Protein AF-A0A5M3MLP7-F1 (afdb_monomer)

Radius of gyration: 20.44 Å; Cα contacts (8 Å, |Δi|>4): 63; chains: 1; bounding box: 43×52×48 Å

Organism: Coniophora puteana (strain RWD-64-598) (NCBI:txid741705)

Mean predicted aligned error: 8.04 Å

Solvent-accessible surface area (backbone atoms only — not comparable to full-atom values): 6772 Å² total; per-residue (Å²): 129,88,74,84,84,44,73,86,73,38,66,69,59,56,46,53,56,55,52,51,50,51,51,53,43,52,51,51,51,48,50,48,71,76,54,24,70,42,62,85,40,82,87,22,51,35,21,50,31,62,73,70,65,44,63,68,62,71,47,99,76,44,57,56,66,65,50,51,51,49,52,51,51,53,52,53,52,49,51,56,50,50,47,29,74,72,69,77,41,56,73,68,61,46,60,74,67,59,72,50,73,68,56,54,51,51,50,52,50,53,47,68,74,73,110

Foldseek 3Di:
DPDCPDPVVDVVSVCVVVVVVVVLQVVLVVCCVVQQDDCPDPLGLNVLCVVVVVCQCVDPRRDRVSSVVSVVVSVVVVVQVLLCVQPVDHPVVVVVVVDDPVRVVVSVVVSVVPD

Sequence (115 aa):
RLEDTCALNRIENIQLGIGLFHLLMNFAWMILSTHRGAIEQAGSLAWYIGRLGLSRLGNSKPDYQTLVDLFTVVLQANVLVYWELTTGKSLDELSKEKPTAAQLLDLARQMHAKY

pLDDT: mean 87.02, std 8.7, range [51.34, 96.25]

Structure (mmCIF, N/CA/C/O backbone):
data_AF-A0A5M3MLP7-F1
#
_entry.id   AF-A0A5M3MLP7-F1
#
loop_
_atom_site.group_PDB
_atom_site.id
_atom_site.type_symbol
_atom_site.label_atom_id
_atom_site.label_alt_id
_atom_site.label_comp_id
_atom_site.label_asym_id
_atom_site.label_entity_id
_atom_site.label_seq_id
_atom_site.pdbx_PDB_ins_code
_atom_site.Cartn_x
_atom_site.Cartn_y
_atom_site.Cartn_z
_atom_site.occupancy
_atom_site.B_iso_or_equiv
_atom_site.auth_seq_id
_atom_site.auth_comp_id
_atom_site.auth_asym_id
_atom_site.auth_atom_id
_atom_site.pdbx_PDB_model_num
ATOM 1 N N . ARG A 1 1 ? 20.152 31.029 -31.699 1.00 51.34 1 ARG A N 1
ATOM 2 C CA . ARG A 1 1 ? 19.919 30.515 -30.329 1.00 51.34 1 ARG A CA 1
ATOM 3 C C . ARG A 1 1 ? 18.453 30.799 -30.045 1.00 51.34 1 ARG A C 1
ATOM 5 O O . ARG A 1 1 ? 18.103 31.968 -30.078 1.00 51.34 1 ARG A O 1
ATOM 12 N N . LEU A 1 2 ? 17.592 29.781 -29.968 1.00 56.56 2 LEU A N 1
ATOM 13 C CA . LEU A 1 2 ? 16.178 29.994 -29.636 1.00 56.56 2 LEU A CA 1
ATOM 14 C C . LEU A 1 2 ? 16.133 30.545 -28.210 1.00 56.56 2 LEU A C 1
ATOM 16 O O . LEU A 1 2 ? 16.756 29.971 -27.319 1.00 56.56 2 LEU A O 1
ATOM 20 N N . GLU A 1 3 ? 15.527 31.713 -28.035 1.00 60.44 3 GLU A N 1
ATOM 21 C CA . GLU A 1 3 ? 15.401 32.338 -26.724 1.00 60.44 3 GLU A CA 1
ATOM 22 C C . GLU A 1 3 ? 14.432 31.522 -25.863 1.00 60.44 3 GLU A C 1
ATOM 24 O O . GLU A 1 3 ? 13.379 31.084 -26.328 1.00 60.44 3 GLU A O 1
ATOM 29 N N . ASP A 1 4 ? 14.814 31.306 -24.606 1.00 55.84 4 ASP A N 1
ATOM 30 C CA . ASP A 1 4 ? 14.033 30.607 -23.585 1.00 55.84 4 ASP A CA 1
ATOM 31 C C . ASP A 1 4 ? 12.830 31.456 -23.155 1.00 55.84 4 ASP A C 1
ATOM 33 O O . ASP A 1 4 ? 12.801 32.063 -22.085 1.00 55.84 4 ASP A O 1
ATOM 37 N N . THR A 1 5 ? 11.828 31.538 -24.0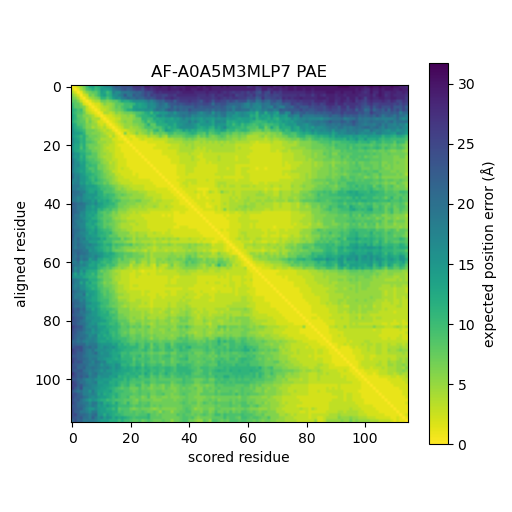22 1.00 69.88 5 THR A N 1
ATOM 38 C CA . THR A 1 5 ? 10.627 32.356 -23.814 1.00 69.88 5 THR A CA 1
ATOM 39 C C . THR A 1 5 ? 9.575 31.672 -22.938 1.00 69.88 5 THR A C 1
ATOM 41 O O . THR A 1 5 ? 8.629 32.319 -22.496 1.00 69.88 5 THR A O 1
ATOM 44 N N . CYS A 1 6 ? 9.725 30.372 -22.660 1.00 70.62 6 CYS A N 1
ATOM 45 C CA . CYS A 1 6 ? 8.784 29.586 -21.866 1.00 70.62 6 CYS A CA 1
ATOM 46 C C . CYS A 1 6 ? 9.495 28.439 -21.138 1.00 70.62 6 CYS A C 1
ATOM 48 O O . CYS A 1 6 ? 10.365 27.781 -21.704 1.00 70.62 6 CYS A O 1
ATOM 50 N N . ALA A 1 7 ? 9.076 28.152 -19.900 1.00 67.62 7 ALA A N 1
ATOM 51 C CA . ALA A 1 7 ? 9.609 27.054 -19.091 1.00 67.62 7 ALA A CA 1
ATOM 52 C C . ALA A 1 7 ? 9.513 25.679 -19.786 1.00 67.62 7 ALA A C 1
ATOM 54 O O . ALA A 1 7 ? 10.337 24.811 -19.523 1.00 67.62 7 ALA A O 1
ATOM 55 N N . LEU A 1 8 ? 8.560 25.482 -20.701 1.00 64.81 8 LEU A N 1
ATOM 56 C CA . LEU A 1 8 ? 8.412 24.235 -21.461 1.00 64.81 8 LEU A CA 1
ATOM 57 C C . LEU A 1 8 ? 9.482 24.042 -22.550 1.00 64.81 8 LEU A C 1
ATOM 59 O O . LEU A 1 8 ? 9.682 22.918 -23.000 1.00 64.81 8 LEU A O 1
ATOM 63 N N . ASN A 1 9 ? 10.187 25.104 -22.954 1.00 69.88 9 ASN A N 1
ATOM 64 C CA . ASN A 1 9 ? 11.250 25.036 -23.965 1.00 69.88 9 ASN A CA 1
ATOM 65 C C . ASN A 1 9 ? 12.623 24.691 -23.361 1.00 69.88 9 ASN A C 1
ATOM 67 O O . ASN A 1 9 ? 13.571 24.424 -24.099 1.00 69.88 9 ASN A O 1
ATOM 71 N N . ARG A 1 10 ? 12.714 24.653 -22.025 1.00 72.56 10 ARG A N 1
ATOM 72 C CA . ARG A 1 10 ? 13.913 24.262 -21.281 1.00 72.56 10 ARG A CA 1
ATOM 73 C C . ARG A 1 10 ? 13.953 22.755 -21.095 1.00 72.56 10 ARG A C 1
ATOM 75 O O . ARG A 1 10 ? 13.126 22.188 -20.378 1.00 72.56 10 ARG A O 1
ATOM 82 N N . ILE A 1 11 ? 14.936 22.110 -21.716 1.00 72.06 11 ILE A N 1
ATOM 83 C CA . ILE A 1 11 ? 15.159 20.660 -21.614 1.00 72.06 11 ILE A CA 1
ATOM 84 C C . ILE A 1 11 ? 15.335 20.235 -20.148 1.00 72.06 11 ILE A C 1
ATOM 86 O O . ILE A 1 11 ? 14.875 19.162 -19.761 1.00 72.06 11 ILE A O 1
ATOM 90 N N . GLU A 1 12 ? 15.925 21.089 -19.315 1.00 78.12 12 GLU A N 1
ATOM 91 C CA . GLU A 1 12 ? 16.137 20.863 -17.885 1.00 78.12 12 GLU A CA 1
ATOM 92 C C . GLU A 1 12 ? 14.815 20.596 -17.147 1.00 78.12 12 GLU A C 1
ATOM 94 O O . GLU A 1 12 ? 14.739 19.712 -16.294 1.00 78.12 12 GLU A O 1
ATOM 99 N N . ASN A 1 13 ? 13.739 21.297 -17.518 1.00 75.50 13 ASN A N 1
ATOM 100 C CA . ASN A 1 13 ? 12.427 21.122 -16.891 1.00 75.50 13 ASN A CA 1
ATOM 101 C C . ASN A 1 13 ? 11.772 19.789 -17.283 1.00 75.50 13 ASN A C 1
ATOM 103 O O . ASN A 1 13 ? 11.076 19.179 -16.473 1.00 75.50 13 ASN A O 1
ATOM 107 N N . ILE A 1 14 ? 12.035 19.300 -18.498 1.00 70.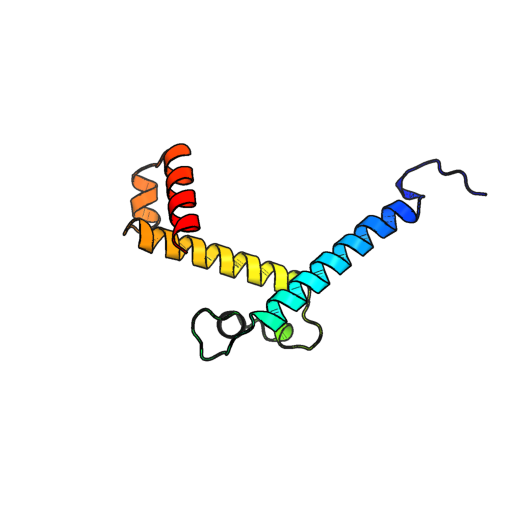88 14 ILE A N 1
ATOM 108 C CA . ILE A 1 14 ? 11.579 17.980 -18.959 1.00 70.88 14 ILE A CA 1
ATOM 109 C C . ILE A 1 14 ? 12.382 16.868 -18.261 1.00 70.88 14 ILE A C 1
ATOM 111 O O . ILE A 1 14 ? 11.824 15.843 -17.861 1.00 70.88 14 ILE A O 1
ATOM 115 N N . GLN A 1 15 ? 13.686 17.082 -18.056 1.00 77.38 15 GLN A N 1
ATOM 116 C CA . GLN A 1 15 ? 14.574 16.132 -17.380 1.00 77.38 15 GLN A CA 1
ATOM 117 C C . GLN A 1 15 ? 14.190 15.893 -15.917 1.00 77.38 15 GLN A C 1
ATOM 119 O O . GLN A 1 15 ? 14.31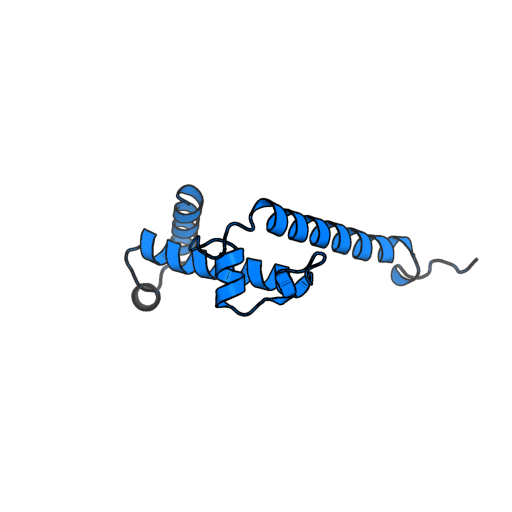0 14.762 -15.453 1.00 77.38 15 GLN A O 1
ATOM 124 N N . LEU A 1 16 ? 13.687 16.906 -15.202 1.00 79.19 16 LEU A N 1
ATOM 125 C CA . LEU A 1 16 ? 13.215 16.741 -13.821 1.00 79.19 16 LEU A CA 1
ATOM 126 C C . LEU A 1 16 ? 12.073 15.720 -13.720 1.00 79.19 16 LEU A C 1
ATOM 128 O O . LEU A 1 16 ? 12.109 14.842 -12.858 1.00 79.19 16 LEU A O 1
ATOM 132 N N . GLY A 1 17 ? 11.092 15.793 -14.625 1.00 81.00 17 GLY A N 1
ATOM 133 C CA . GLY A 1 17 ? 9.969 14.853 -14.651 1.00 81.00 17 GLY A CA 1
ATOM 134 C C . GLY A 1 17 ? 10.415 13.422 -14.955 1.00 81.00 17 GLY A C 1
ATOM 135 O O . GLY A 1 17 ? 10.071 12.493 -14.226 1.00 81.00 17 GLY A O 1
ATOM 136 N N . ILE A 1 18 ? 11.239 13.248 -15.992 1.00 84.06 18 ILE A N 1
ATOM 137 C CA . ILE A 1 18 ? 11.774 11.935 -16.390 1.00 84.06 18 ILE A CA 1
ATOM 138 C C . ILE A 1 18 ? 12.674 11.350 -15.291 1.00 84.06 18 ILE A C 1
ATOM 140 O O . ILE A 1 18 ? 12.575 10.166 -14.966 1.00 84.06 18 ILE A O 1
ATOM 144 N N . GLY A 1 19 ? 13.527 12.177 -14.684 1.00 87.06 19 GLY A N 1
ATOM 145 C CA . GLY A 1 19 ? 14.413 11.774 -13.595 1.00 87.06 19 GLY A CA 1
ATOM 146 C C . GLY A 1 19 ? 13.642 11.304 -12.364 1.00 87.06 19 GLY A C 1
ATOM 147 O O . GLY A 1 19 ? 13.932 10.231 -11.833 1.00 87.06 19 GLY A O 1
ATOM 148 N N . LEU A 1 20 ? 12.616 12.056 -11.949 1.00 88.81 20 LEU A N 1
ATOM 149 C CA . LEU A 1 20 ? 11.752 11.668 -10.834 1.00 88.81 20 LEU A CA 1
ATOM 150 C C . LEU A 1 20 ? 10.995 10.369 -11.130 1.00 88.81 20 LEU A C 1
ATOM 152 O O . LEU A 1 20 ? 10.944 9.485 -10.277 1.00 88.81 20 LEU A O 1
ATOM 156 N N . PHE A 1 21 ? 10.458 10.222 -12.344 1.00 90.00 21 PHE A N 1
ATOM 157 C CA . PHE A 1 21 ? 9.798 8.989 -12.769 1.00 90.00 21 PHE A CA 1
ATOM 158 C C . PHE A 1 21 ? 10.730 7.774 -12.648 1.00 90.00 21 PHE A C 1
ATOM 160 O O . PHE A 1 21 ? 10.362 6.775 -12.033 1.00 90.00 21 PHE A O 1
ATOM 167 N N . HIS A 1 22 ? 11.959 7.862 -13.167 1.00 91.44 22 HIS A N 1
ATOM 168 C CA . HIS A 1 22 ? 12.920 6.761 -13.073 1.00 91.44 22 HIS A CA 1
ATOM 169 C C . HIS A 1 22 ? 13.329 6.450 -11.634 1.00 91.44 22 HIS A C 1
ATOM 171 O O . HIS A 1 22 ? 13.472 5.277 -11.289 1.00 91.44 22 HIS A O 1
ATOM 177 N N . LEU A 1 23 ? 13.491 7.472 -10.791 1.00 91.81 23 LEU A N 1
ATOM 178 C CA . LEU A 1 23 ? 13.775 7.284 -9.371 1.00 91.81 23 LEU A CA 1
ATOM 179 C C . LEU A 1 23 ? 12.651 6.494 -8.686 1.00 91.81 23 LEU A C 1
ATOM 181 O O . LEU A 1 23 ? 12.925 5.492 -8.026 1.00 91.81 23 LEU A O 1
ATOM 185 N N . LEU A 1 24 ? 11.395 6.906 -8.885 1.00 93.56 24 LEU A N 1
ATOM 186 C CA . LEU A 1 24 ? 10.226 6.236 -8.311 1.00 93.56 24 LEU A CA 1
ATOM 187 C C . LEU A 1 24 ? 10.052 4.814 -8.853 1.00 93.56 24 LEU A C 1
ATOM 189 O O . LEU A 1 24 ? 9.761 3.898 -8.087 1.00 93.56 24 LEU A O 1
ATOM 193 N N . MET A 1 25 ? 10.272 4.611 -10.153 1.00 94.12 25 MET A N 1
ATOM 194 C CA . MET A 1 25 ? 10.216 3.293 -10.782 1.00 94.12 25 MET A CA 1
ATOM 195 C C . MET A 1 25 ? 11.264 2.345 -10.200 1.00 94.12 25 MET A C 1
ATOM 197 O O . MET A 1 25 ? 10.930 1.233 -9.795 1.00 94.12 25 MET A O 1
ATOM 201 N N . ASN A 1 26 ? 12.516 2.793 -10.098 1.00 93.75 26 ASN A N 1
ATOM 202 C CA . ASN A 1 26 ? 13.591 1.992 -9.518 1.00 93.75 26 ASN A CA 1
ATOM 203 C C . ASN A 1 26 ? 13.324 1.678 -8.043 1.00 93.75 26 ASN A C 1
ATOM 205 O O . ASN A 1 26 ? 13.564 0.556 -7.600 1.00 93.75 26 ASN A O 1
ATOM 209 N N . PHE A 1 27 ? 12.787 2.640 -7.291 1.00 93.12 27 PHE A N 1
ATOM 210 C CA . PHE A 1 27 ? 12.406 2.424 -5.900 1.00 93.12 27 PHE A CA 1
ATOM 211 C C . PHE A 1 27 ? 11.290 1.380 -5.769 1.00 93.12 27 PHE A C 1
ATOM 213 O O . PHE A 1 27 ? 11.399 0.456 -4.965 1.00 93.12 27 PHE A O 1
ATOM 220 N N . ALA A 1 28 ? 10.257 1.458 -6.611 1.00 92.62 28 ALA A N 1
ATOM 221 C CA . ALA A 1 28 ? 9.178 0.479 -6.634 1.00 92.62 28 ALA A CA 1
ATOM 222 C C . ALA A 1 28 ? 9.695 -0.929 -6.985 1.00 92.62 28 ALA A C 1
ATOM 224 O O . ALA A 1 28 ? 9.362 -1.905 -6.310 1.00 92.62 28 ALA A O 1
ATOM 225 N N . TRP A 1 29 ? 10.569 -1.040 -7.989 1.00 93.62 29 TRP A N 1
ATOM 226 C CA . TRP A 1 29 ? 11.220 -2.303 -8.347 1.00 93.62 29 TRP A CA 1
ATOM 227 C C . TRP A 1 29 ? 12.064 -2.871 -7.207 1.00 93.62 29 TRP A C 1
ATOM 229 O O . TRP A 1 29 ? 12.014 -4.075 -6.954 1.00 93.62 29 TRP A O 1
ATOM 239 N N . MET A 1 30 ? 12.800 -2.019 -6.491 1.00 92.94 30 MET A N 1
ATOM 240 C CA . MET A 1 30 ? 13.571 -2.425 -5.319 1.00 92.94 30 MET A CA 1
ATOM 241 C C . MET A 1 30 ? 12.657 -2.968 -4.216 1.00 92.94 30 MET A C 1
ATOM 243 O O . MET A 1 30 ? 12.936 -4.043 -3.692 1.00 92.94 30 MET A O 1
ATOM 247 N N . ILE A 1 31 ? 11.546 -2.288 -3.902 1.00 91.44 31 ILE A N 1
ATOM 248 C CA . ILE A 1 31 ? 10.557 -2.783 -2.929 1.00 91.44 31 ILE A CA 1
ATOM 249 C C . ILE A 1 31 ? 10.066 -4.168 -3.338 1.00 91.44 31 ILE A C 1
ATOM 251 O O . ILE A 1 31 ? 10.080 -5.087 -2.520 1.00 91.44 31 ILE A O 1
ATOM 255 N N . LEU A 1 32 ? 9.676 -4.337 -4.605 1.00 92.31 32 LEU A N 1
ATOM 256 C CA . LEU A 1 32 ? 9.214 -5.628 -5.096 1.00 92.31 32 LEU A CA 1
ATOM 257 C C . LEU A 1 32 ? 10.296 -6.696 -4.967 1.00 92.31 32 LEU A C 1
ATOM 259 O O . LEU A 1 32 ? 9.982 -7.803 -4.560 1.00 92.31 32 LEU A O 1
ATOM 263 N N . SER A 1 33 ? 11.548 -6.397 -5.316 1.00 91.38 33 SER A N 1
ATOM 264 C CA . SER A 1 33 ? 12.644 -7.367 -5.250 1.00 91.38 33 SER A CA 1
ATOM 265 C C . SER A 1 33 ? 12.973 -7.770 -3.812 1.00 91.38 33 SER A C 1
ATOM 267 O O . SER A 1 33 ? 13.185 -8.950 -3.544 1.00 91.38 33 SER A O 1
ATOM 269 N N . THR A 1 34 ? 13.010 -6.808 -2.892 1.00 92.00 34 THR A N 1
ATOM 270 C CA . THR A 1 34 ? 13.393 -7.030 -1.491 1.00 92.00 34 THR A CA 1
ATOM 271 C C . THR A 1 34 ? 12.266 -7.672 -0.683 1.00 92.00 34 THR A C 1
ATOM 273 O O . THR A 1 34 ? 12.518 -8.536 0.151 1.00 92.00 34 THR A O 1
ATOM 276 N N . HIS A 1 35 ? 11.016 -7.282 -0.942 1.00 90.12 35 HIS A N 1
ATOM 277 C CA . HIS A 1 35 ? 9.849 -7.678 -0.149 1.00 90.12 35 HIS A CA 1
ATOM 278 C C . HIS A 1 35 ? 8.884 -8.604 -0.903 1.00 90.12 35 HIS A C 1
ATOM 280 O O . HIS A 1 35 ? 7.735 -8.763 -0.490 1.00 90.12 35 HIS A O 1
ATOM 286 N N . ARG A 1 36 ? 9.328 -9.236 -2.004 1.00 91.12 36 ARG A N 1
ATOM 287 C CA . ARG A 1 36 ? 8.492 -10.140 -2.818 1.00 91.12 36 ARG A CA 1
ATOM 288 C C . ARG A 1 36 ? 7.813 -11.216 -1.967 1.00 91.12 36 ARG A C 1
ATOM 290 O O . ARG A 1 36 ? 6.611 -11.435 -2.095 1.00 91.12 36 ARG A O 1
ATOM 297 N N . GLY A 1 37 ? 8.603 -11.886 -1.128 1.00 92.19 37 GLY A N 1
ATOM 298 C CA . GLY A 1 37 ? 8.210 -13.105 -0.419 1.00 92.19 37 GLY A CA 1
ATOM 299 C C . GLY A 1 37 ? 7.856 -14.264 -1.362 1.00 92.19 37 GLY A C 1
ATOM 300 O O . GLY A 1 37 ? 8.205 -14.249 -2.544 1.00 92.19 37 GLY A O 1
ATOM 301 N N . ALA A 1 38 ? 7.177 -15.279 -0.826 1.00 91.31 38 ALA A N 1
ATOM 302 C CA . ALA A 1 38 ? 6.784 -16.493 -1.549 1.00 91.31 38 ALA A CA 1
ATOM 303 C C . ALA A 1 38 ? 5.270 -16.545 -1.812 1.00 91.31 38 ALA A C 1
ATOM 305 O O . ALA A 1 38 ? 4.493 -15.973 -1.046 1.00 91.31 38 ALA A O 1
ATOM 306 N N . ILE A 1 39 ? 4.838 -17.243 -2.867 1.00 90.44 39 ILE A N 1
ATOM 307 C CA . ILE A 1 39 ? 3.411 -17.363 -3.231 1.00 90.44 39 ILE A CA 1
ATOM 308 C C . ILE A 1 39 ? 2.624 -18.090 -2.134 1.00 90.44 39 ILE A C 1
ATOM 310 O O . ILE A 1 39 ? 1.449 -17.813 -1.932 1.00 90.44 39 ILE A O 1
ATOM 314 N N . GLU A 1 40 ? 3.272 -18.982 -1.394 1.00 92.62 40 GLU A N 1
ATOM 315 C CA . GLU A 1 40 ? 2.697 -19.767 -0.304 1.00 92.62 40 GLU A CA 1
ATOM 316 C C . GLU A 1 40 ? 2.601 -18.960 1.001 1.00 92.62 40 GLU A C 1
ATOM 318 O O . GLU A 1 40 ? 1.839 -19.309 1.903 1.00 92.62 40 GLU A O 1
ATOM 323 N N . GLN A 1 41 ? 3.356 -17.862 1.108 1.00 89.19 41 GLN A N 1
ATOM 324 C CA . GLN A 1 41 ? 3.363 -16.997 2.281 1.00 89.19 41 GLN A CA 1
ATOM 325 C C . GLN A 1 41 ? 2.211 -15.995 2.195 1.00 89.19 41 GLN A C 1
ATOM 327 O O . GLN A 1 41 ? 2.327 -14.952 1.549 1.00 89.19 41 GLN A O 1
ATOM 332 N N . ALA A 1 42 ? 1.106 -16.298 2.879 1.00 87.06 42 ALA A N 1
ATOM 333 C CA . ALA A 1 42 ? -0.034 -15.394 2.985 1.00 87.06 42 ALA A CA 1
ATOM 334 C C . ALA A 1 42 ? 0.405 -13.982 3.419 1.00 87.06 42 ALA A C 1
ATOM 336 O O . ALA A 1 42 ? 1.169 -13.821 4.370 1.00 87.06 42 ALA A O 1
ATOM 337 N N . GLY A 1 43 ? -0.067 -12.966 2.692 1.00 84.31 43 GLY A N 1
ATOM 338 C CA . GLY A 1 43 ? 0.283 -11.561 2.923 1.00 84.31 43 GLY A CA 1
ATOM 339 C C . GLY A 1 43 ? 1.572 -11.079 2.244 1.00 84.31 43 GLY A C 1
ATOM 340 O O . GLY A 1 43 ? 1.845 -9.881 2.271 1.00 84.31 43 GLY A O 1
ATOM 341 N N . SER A 1 44 ? 2.353 -11.953 1.600 1.00 90.50 44 SER A N 1
ATOM 342 C CA . SER A 1 44 ? 3.488 -11.518 0.777 1.00 90.50 44 SER A CA 1
ATOM 343 C C . SER A 1 44 ? 3.022 -10.827 -0.513 1.00 90.50 44 SER A C 1
ATOM 345 O O . SER A 1 44 ? 1.911 -11.062 -1.001 1.00 90.50 44 SER A O 1
ATOM 347 N N . LEU A 1 45 ? 3.889 -10.016 -1.131 1.00 91.31 45 LEU A N 1
ATOM 348 C CA . LEU A 1 45 ? 3.586 -9.423 -2.438 1.00 91.31 45 LEU A C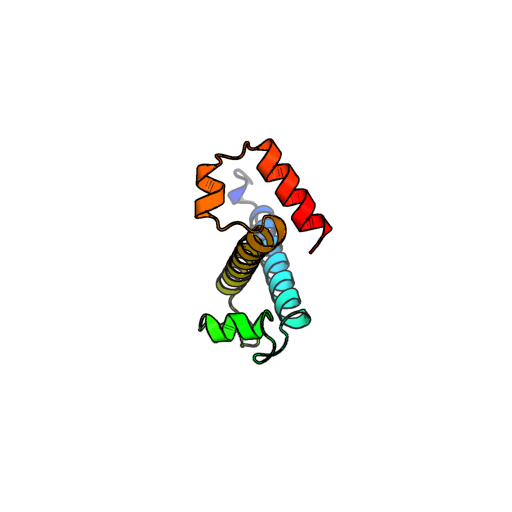A 1
ATOM 349 C C . LEU A 1 45 ? 3.360 -10.502 -3.506 1.00 91.31 45 LEU A C 1
ATOM 351 O O . LEU A 1 45 ? 2.465 -10.357 -4.332 1.00 91.31 45 LEU A O 1
ATOM 355 N N . ALA A 1 46 ? 4.115 -11.603 -3.479 1.00 91.75 46 ALA A N 1
ATOM 356 C CA . ALA A 1 46 ? 3.930 -12.733 -4.388 1.00 91.75 46 ALA A CA 1
ATOM 357 C C . ALA A 1 46 ? 2.561 -13.409 -4.216 1.00 91.75 46 ALA A C 1
ATOM 359 O O . ALA A 1 46 ? 1.916 -13.742 -5.213 1.00 91.75 46 ALA A O 1
ATOM 360 N N . TRP A 1 47 ? 2.093 -13.563 -2.975 1.00 91.00 47 TRP A N 1
ATOM 361 C CA . TRP A 1 47 ? 0.763 -14.090 -2.675 1.00 91.00 47 TRP A CA 1
ATOM 362 C C . TRP A 1 47 ? -0.332 -13.173 -3.232 1.00 91.00 47 TRP A C 1
ATOM 364 O O . TRP A 1 47 ? -1.224 -13.642 -3.942 1.00 91.00 47 TRP A O 1
ATOM 374 N N . TYR A 1 48 ? -0.228 -11.857 -3.007 1.00 90.38 48 TYR A N 1
ATOM 375 C CA . TYR A 1 48 ? -1.170 -10.881 -3.568 1.00 90.38 48 TYR A CA 1
ATOM 376 C C . TYR A 1 48 ? -1.140 -10.854 -5.101 1.00 90.38 48 TYR A C 1
ATOM 378 O O . TYR A 1 48 ? -2.197 -10.876 -5.727 1.00 90.38 48 TYR A O 1
ATOM 386 N N . ILE A 1 49 ? 0.045 -10.876 -5.719 1.00 91.12 49 ILE A N 1
ATOM 387 C CA . ILE A 1 49 ? 0.210 -10.938 -7.181 1.00 91.12 49 ILE A CA 1
ATOM 388 C C . ILE A 1 49 ? -0.501 -12.166 -7.756 1.00 91.12 49 ILE A C 1
ATOM 390 O O . ILE A 1 49 ? -1.225 -12.047 -8.745 1.00 91.12 49 ILE A O 1
ATOM 394 N N . GLY A 1 50 ? -0.319 -13.333 -7.129 1.00 90.19 50 GLY A N 1
ATOM 395 C CA . GLY A 1 50 ? -0.983 -14.568 -7.537 1.00 90.19 50 GLY A CA 1
ATOM 396 C C . GLY A 1 50 ? -2.503 -14.486 -7.396 1.00 90.19 50 GLY A C 1
ATOM 397 O O . GLY A 1 50 ? -3.227 -14.843 -8.322 1.00 90.19 50 GLY A O 1
ATOM 398 N N . ARG A 1 51 ? -3.000 -13.962 -6.268 1.00 89.38 51 ARG A N 1
ATOM 399 C CA . ARG A 1 51 ? -4.443 -13.846 -5.988 1.00 89.38 51 ARG A CA 1
ATOM 400 C C . ARG A 1 51 ? -5.153 -12.823 -6.873 1.00 89.38 51 ARG A C 1
ATOM 402 O O . ARG A 1 51 ? -6.295 -13.060 -7.249 1.00 89.38 51 ARG A O 1
ATOM 409 N N . LEU A 1 52 ? -4.487 -11.723 -7.215 1.00 89.31 52 LEU A N 1
ATOM 410 C CA . LEU A 1 52 ? -5.028 -10.662 -8.071 1.00 89.31 52 LE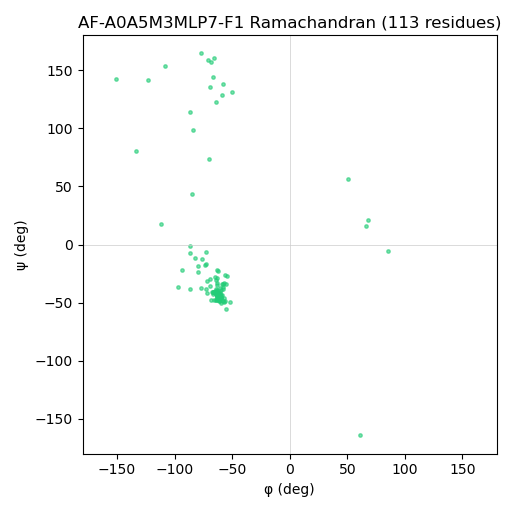U A CA 1
ATOM 411 C C . LEU A 1 52 ? -4.813 -10.930 -9.571 1.00 89.31 52 LEU A C 1
ATOM 413 O O . LEU A 1 52 ? -5.224 -10.125 -10.401 1.00 89.31 52 LEU A O 1
ATOM 417 N N . GLY A 1 53 ? -4.160 -12.039 -9.939 1.00 88.69 53 GLY A N 1
ATOM 418 C CA . GLY A 1 53 ? -3.895 -12.379 -11.340 1.00 88.69 53 GLY A CA 1
ATOM 419 C C . GLY A 1 53 ? -2.896 -11.443 -12.032 1.00 88.69 53 GLY A C 1
ATOM 420 O O . GLY A 1 53 ? -2.854 -11.380 -13.259 1.00 88.69 53 GLY A O 1
ATOM 421 N N . LEU A 1 54 ? -2.058 -10.731 -11.273 1.00 89.56 54 LEU A N 1
ATOM 422 C CA . LEU A 1 54 ? -1.107 -9.737 -11.786 1.00 89.56 54 LEU A CA 1
ATOM 423 C C . LEU A 1 54 ? 0.214 -10.378 -12.243 1.00 89.56 54 LEU A C 1
ATOM 425 O O . LEU A 1 54 ? 1.301 -9.868 -11.969 1.00 89.56 54 LEU A O 1
ATOM 429 N N . SER A 1 55 ? 0.141 -11.503 -12.959 1.00 83.38 55 SER A N 1
ATOM 430 C CA . SER A 1 55 ? 1.296 -12.338 -13.337 1.00 83.38 55 SER A CA 1
ATOM 431 C C . SER A 1 55 ? 2.412 -11.577 -14.069 1.00 83.38 55 SER A C 1
ATOM 433 O O . SER A 1 55 ? 3.585 -11.926 -13.943 1.00 83.38 55 SER A O 1
ATOM 435 N N . ARG A 1 56 ? 2.079 -10.482 -14.768 1.00 83.00 56 ARG A N 1
ATOM 436 C CA . ARG A 1 56 ? 3.037 -9.597 -15.461 1.00 83.00 56 ARG A CA 1
ATOM 437 C C . ARG A 1 56 ? 4.025 -8.904 -14.514 1.00 83.00 56 ARG A C 1
ATOM 439 O O . ARG A 1 56 ? 5.118 -8.543 -14.950 1.00 83.00 56 ARG A O 1
ATOM 446 N N . LEU A 1 57 ? 3.690 -8.774 -13.228 1.00 87.44 57 LEU A N 1
ATOM 447 C CA . LEU A 1 57 ? 4.603 -8.285 -12.189 1.00 87.44 57 LEU A CA 1
ATOM 448 C C . LEU A 1 57 ? 5.686 -9.317 -11.811 1.00 87.44 57 LEU A C 1
ATOM 450 O O . LEU A 1 57 ? 6.607 -9.014 -11.055 1.00 87.44 57 LEU A O 1
ATOM 454 N N . GLY A 1 58 ? 5.612 -10.544 -12.335 1.00 79.81 58 GLY A N 1
ATOM 455 C CA . GLY A 1 58 ? 6.642 -11.577 -12.189 1.00 79.81 58 GLY A CA 1
ATOM 456 C C . G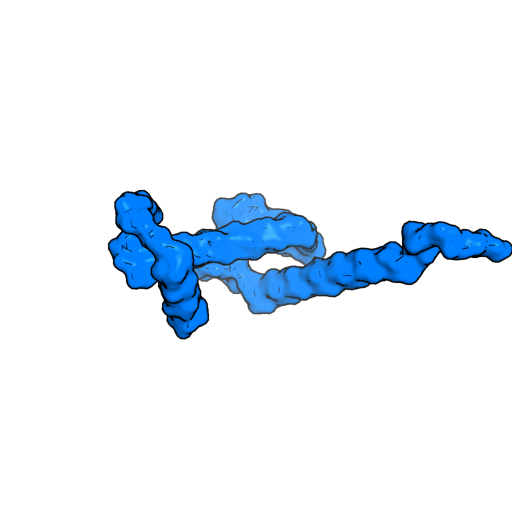LY A 1 58 ? 7.881 -11.392 -13.072 1.00 79.81 58 GLY A C 1
ATOM 457 O O . GLY A 1 58 ? 8.879 -12.067 -12.846 1.00 79.81 58 GLY A O 1
ATOM 458 N N . ASN A 1 59 ? 7.836 -10.492 -14.056 1.00 81.88 59 ASN A N 1
ATOM 459 C CA . ASN A 1 59 ? 8.912 -10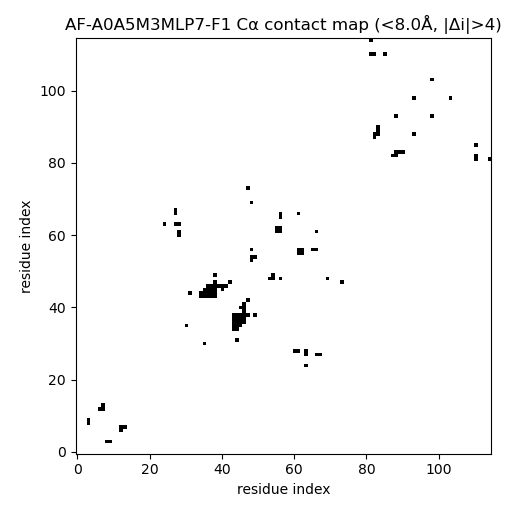.309 -15.030 1.00 81.88 59 ASN A CA 1
ATOM 460 C C . ASN A 1 59 ? 10.109 -9.528 -14.459 1.00 81.88 59 ASN A C 1
ATOM 462 O O . ASN A 1 59 ? 9.995 -8.831 -13.454 1.00 81.88 59 ASN A O 1
ATOM 466 N N . SER A 1 60 ? 11.250 -9.580 -15.156 1.00 78.44 60 SER A N 1
ATOM 467 C CA . SER A 1 60 ? 12.480 -8.858 -14.780 1.00 78.44 60 SER A CA 1
ATOM 468 C C . SER A 1 60 ? 12.340 -7.331 -14.777 1.00 78.44 60 SER A C 1
ATOM 470 O O . SER A 1 60 ? 13.113 -6.649 -14.110 1.00 78.44 60 SER A O 1
ATOM 472 N N . LYS A 1 61 ? 11.366 -6.794 -15.520 1.00 82.62 61 LYS A N 1
ATOM 473 C CA . LYS A 1 61 ? 11.021 -5.367 -15.580 1.00 82.62 61 LYS A CA 1
ATOM 474 C C . LYS A 1 61 ? 9.504 -5.212 -15.465 1.00 82.62 61 LYS A C 1
ATOM 476 O O . LYS A 1 61 ? 8.824 -5.131 -16.490 1.00 82.62 61 LYS A O 1
ATOM 481 N N . PRO A 1 62 ? 8.956 -5.278 -14.245 1.00 86.81 62 PRO A N 1
ATOM 482 C CA . PRO A 1 62 ? 7.524 -5.153 -14.036 1.00 86.81 62 PRO A CA 1
ATOM 483 C C . PRO A 1 62 ? 7.063 -3.735 -14.389 1.00 86.81 62 PRO A C 1
ATOM 485 O O . PRO A 1 62 ? 7.781 -2.757 -14.169 1.00 86.81 62 PRO A O 1
ATOM 488 N N . ASP A 1 63 ? 5.859 -3.637 -14.946 1.00 89.75 63 ASP A N 1
ATOM 489 C CA . ASP A 1 63 ? 5.235 -2.359 -15.281 1.00 89.75 63 ASP A CA 1
ATOM 490 C C . ASP A 1 63 ? 5.077 -1.484 -14.028 1.00 89.75 63 ASP A C 1
ATOM 492 O O . ASP A 1 63 ? 4.559 -1.941 -13.008 1.00 89.75 63 ASP A O 1
ATOM 496 N N . TYR A 1 64 ? 5.545 -0.236 -14.105 1.00 90.12 64 TYR A N 1
ATOM 497 C CA . TYR A 1 64 ? 5.573 0.675 -12.961 1.00 90.12 64 TYR A CA 1
ATOM 498 C C . TYR A 1 64 ? 4.172 0.988 -12.435 1.00 90.12 64 TYR A C 1
ATOM 500 O O . TYR A 1 64 ? 3.954 0.911 -11.228 1.00 90.12 64 TYR A O 1
ATOM 508 N N . GLN A 1 65 ? 3.225 1.303 -13.323 1.00 90.38 65 GLN A N 1
ATOM 509 C CA . GLN A 1 65 ? 1.880 1.698 -12.912 1.00 90.38 65 GLN A CA 1
ATOM 510 C C . GLN A 1 65 ? 1.171 0.542 -12.206 1.00 90.38 65 GLN A C 1
ATOM 512 O O . GLN A 1 65 ? 0.686 0.701 -11.092 1.00 90.38 65 GLN A O 1
ATOM 517 N N . THR A 1 66 ? 1.226 -0.650 -12.801 1.00 91.12 66 THR A N 1
ATOM 518 C CA . THR A 1 66 ? 0.655 -1.865 -12.210 1.00 91.12 66 THR A CA 1
ATOM 519 C C . THR A 1 66 ? 1.282 -2.176 -10.843 1.00 91.12 66 THR A C 1
ATOM 521 O O . THR A 1 66 ? 0.613 -2.687 -9.945 1.00 91.12 66 THR A O 1
ATOM 524 N N . LEU A 1 67 ? 2.573 -1.874 -10.662 1.00 92.62 67 LEU A N 1
ATOM 525 C CA . LEU A 1 67 ? 3.269 -2.093 -9.397 1.00 92.62 67 LEU A CA 1
ATOM 526 C C . LEU A 1 67 ? 2.838 -1.098 -8.311 1.00 92.62 67 LEU A C 1
ATOM 528 O O . LEU A 1 67 ? 2.627 -1.498 -7.167 1.00 92.62 67 LEU A O 1
ATOM 532 N N . VAL A 1 68 ? 2.676 0.177 -8.670 1.00 92.62 68 VAL A N 1
ATOM 533 C CA . VAL A 1 68 ? 2.129 1.202 -7.770 1.00 92.62 68 VAL A CA 1
ATOM 534 C C . VAL A 1 68 ? 0.699 0.847 -7.369 1.00 92.62 68 VAL A C 1
ATOM 536 O O . VAL A 1 68 ? 0.387 0.869 -6.180 1.00 92.62 68 VAL A O 1
ATOM 539 N N . ASP A 1 69 ? -0.132 0.435 -8.326 1.00 92.06 69 ASP A N 1
ATOM 540 C CA . ASP A 1 69 ? -1.515 0.033 -8.067 1.00 92.06 69 ASP A CA 1
ATOM 541 C C . ASP A 1 69 ? -1.571 -1.154 -7.093 1.00 92.06 69 ASP A C 1
ATOM 543 O O . ASP A 1 69 ? -2.346 -1.132 -6.134 1.00 92.06 69 ASP A O 1
ATOM 547 N N . LEU A 1 70 ? -0.698 -2.157 -7.268 1.00 92.62 70 LEU A N 1
ATOM 548 C CA . LEU A 1 70 ? -0.565 -3.262 -6.315 1.00 92.62 70 LEU A CA 1
ATOM 549 C C . LEU A 1 70 ? -0.223 -2.750 -4.909 1.00 92.62 70 LEU A C 1
ATOM 551 O O . LEU A 1 70 ? -0.860 -3.169 -3.945 1.00 92.62 70 LEU A O 1
ATOM 555 N N . PHE A 1 71 ? 0.767 -1.864 -4.770 1.00 92.75 71 PHE A N 1
ATOM 556 C CA . PHE A 1 71 ? 1.154 -1.330 -3.460 1.00 92.75 71 PHE A CA 1
ATOM 557 C C . PHE A 1 71 ? 0.015 -0.563 -2.794 1.00 92.75 71 PHE A C 1
ATOM 559 O O . PHE A 1 71 ? -0.221 -0.741 -1.599 1.00 92.75 71 PHE A O 1
ATOM 566 N N . THR A 1 72 ? -0.726 0.240 -3.556 1.00 92.00 72 THR A N 1
ATOM 567 C CA . THR A 1 72 ? -1.903 0.952 -3.056 1.00 92.00 72 THR A CA 1
ATOM 568 C C . THR A 1 72 ? -2.982 -0.018 -2.586 1.00 92.00 72 THR A C 1
ATOM 570 O O . THR A 1 72 ? -3.477 0.134 -1.471 1.00 92.00 72 THR A O 1
ATOM 573 N N . VAL A 1 73 ? -3.311 -1.037 -3.383 1.00 91.25 73 VAL A N 1
ATOM 574 C CA . VAL A 1 73 ? -4.327 -2.038 -3.025 1.00 91.25 73 VAL A CA 1
ATOM 575 C C . VAL A 1 73 ? -3.921 -2.815 -1.774 1.00 91.25 73 VAL A C 1
ATOM 577 O O . VAL A 1 73 ? -4.735 -2.977 -0.867 1.00 91.25 73 VAL A O 1
ATOM 580 N N . VAL A 1 74 ? -2.665 -3.262 -1.684 1.00 90.81 74 VAL A N 1
ATOM 581 C CA . VAL A 1 74 ? -2.158 -3.990 -0.509 1.00 90.81 74 VAL A CA 1
ATOM 582 C C . VAL A 1 74 ? -2.184 -3.106 0.737 1.00 90.81 74 VAL A C 1
ATOM 584 O O . VAL A 1 74 ? -2.628 -3.553 1.793 1.00 90.81 74 VAL A O 1
ATOM 587 N N . LEU A 1 75 ? -1.763 -1.843 0.624 1.00 89.50 75 LEU A N 1
ATOM 588 C CA . LEU A 1 75 ? -1.819 -0.894 1.733 1.00 89.50 75 LEU A CA 1
ATOM 589 C C . LEU A 1 75 ? -3.261 -0.667 2.200 1.00 89.50 75 LEU A C 1
ATOM 591 O O . LEU A 1 75 ? -3.531 -0.740 3.394 1.00 89.50 75 LEU A O 1
ATOM 595 N N . GLN A 1 76 ? -4.189 -0.430 1.271 1.00 89.00 76 GLN A N 1
ATOM 596 C CA . GLN A 1 76 ? -5.605 -0.240 1.586 1.00 89.00 76 GLN A CA 1
ATOM 597 C C . GLN A 1 76 ? -6.199 -1.479 2.259 1.00 89.00 76 GLN A C 1
ATOM 599 O O . GLN A 1 76 ? -6.853 -1.351 3.289 1.00 89.00 76 GLN A O 1
ATOM 604 N N . ALA A 1 77 ? -5.929 -2.674 1.731 1.00 86.38 77 ALA A N 1
ATOM 605 C CA . ALA A 1 77 ? -6.387 -3.924 2.325 1.00 86.38 77 ALA A CA 1
ATOM 606 C C . ALA A 1 77 ? -5.858 -4.098 3.757 1.00 86.38 77 ALA A C 1
ATOM 608 O O . ALA A 1 77 ? -6.636 -4.384 4.665 1.00 86.38 77 ALA A O 1
ATOM 609 N N . ASN A 1 78 ? -4.564 -3.850 3.981 1.00 87.38 78 ASN A N 1
ATOM 610 C CA . ASN A 1 78 ? -3.971 -3.914 5.317 1.00 87.38 78 ASN A CA 1
ATOM 611 C C . ASN A 1 78 ? -4.611 -2.899 6.269 1.00 87.38 78 ASN A C 1
ATOM 613 O O . ASN A 1 78 ? -4.938 -3.254 7.395 1.00 87.38 78 ASN A O 1
ATOM 617 N N . VAL A 1 79 ? -4.861 -1.663 5.822 1.00 87.50 79 VAL A N 1
ATOM 618 C CA . VAL A 1 79 ? -5.551 -0.649 6.636 1.00 87.50 79 VAL A CA 1
ATOM 619 C C . VAL A 1 79 ? -6.948 -1.125 7.048 1.00 87.50 79 VAL A C 1
ATOM 621 O O . VAL A 1 79 ? -7.306 -0.982 8.215 1.00 87.50 79 VAL A O 1
ATOM 624 N N . LEU A 1 80 ? -7.718 -1.731 6.140 1.00 85.38 80 LEU A N 1
ATOM 625 C CA . LEU A 1 80 ? -9.051 -2.260 6.460 1.00 85.38 80 LEU A CA 1
ATOM 626 C C . LEU A 1 80 ? -8.987 -3.413 7.475 1.00 85.38 80 LEU A C 1
ATOM 628 O O . LEU A 1 80 ? -9.799 -3.464 8.393 1.00 85.38 80 LEU A O 1
ATOM 632 N N . VAL A 1 81 ? -7.997 -4.302 7.359 1.00 87.00 81 VAL A N 1
ATOM 633 C CA . VAL A 1 81 ? -7.803 -5.404 8.317 1.00 87.00 81 VAL A CA 1
ATOM 634 C C . VAL A 1 81 ? -7.357 -4.877 9.681 1.00 87.00 81 VAL A C 1
ATOM 636 O O . VAL A 1 81 ? -7.906 -5.251 10.714 1.00 87.00 81 VAL A O 1
ATOM 639 N N . TYR A 1 82 ? -6.369 -3.986 9.712 1.00 89.44 82 TYR A N 1
ATOM 640 C CA . TYR A 1 82 ? -5.838 -3.418 10.952 1.00 89.44 82 TYR A CA 1
ATOM 641 C C . TYR A 1 82 ? -6.884 -2.605 11.704 1.00 89.44 82 TYR A C 1
ATOM 643 O O . TYR A 1 82 ? -6.890 -2.612 12.936 1.00 89.44 82 TYR A O 1
ATOM 651 N N . TRP A 1 83 ? -7.785 -1.948 10.978 1.00 88.00 83 TRP A N 1
ATOM 652 C CA . TRP A 1 83 ? -8.955 -1.305 11.551 1.00 88.00 83 TRP A CA 1
ATOM 653 C C . TRP A 1 83 ? -9.798 -2.286 12.373 1.00 88.00 83 TRP A C 1
ATOM 655 O O . TRP A 1 83 ? -10.059 -2.054 13.558 1.00 88.00 83 TRP A O 1
ATOM 665 N N . GLU A 1 84 ? -10.209 -3.389 11.748 1.00 90.31 84 GLU A N 1
ATOM 666 C CA . GLU A 1 84 ? -11.061 -4.407 12.362 1.00 90.31 84 GLU A CA 1
ATOM 667 C C . GLU A 1 84 ? -10.355 -5.066 13.552 1.00 90.31 84 GLU A C 1
ATOM 669 O O . GLU A 1 84 ? -10.934 -5.182 14.628 1.00 90.31 84 GLU A O 1
ATOM 674 N N . LEU A 1 85 ? -9.061 -5.374 13.421 1.00 90.81 85 LEU A N 1
ATOM 675 C CA . LEU A 1 85 ? -8.253 -5.919 14.517 1.00 90.81 85 LEU A CA 1
ATOM 676 C C . LEU A 1 85 ? -8.094 -4.959 15.705 1.00 90.81 85 LEU A C 1
ATOM 678 O O . LEU A 1 85 ? -7.903 -5.406 16.835 1.00 90.81 85 LEU A O 1
ATOM 682 N N . THR A 1 86 ? -8.096 -3.648 15.462 1.00 90.88 86 THR A N 1
ATOM 683 C CA . THR A 1 86 ? -7.882 -2.644 16.517 1.00 90.88 86 THR A CA 1
ATOM 684 C C . THR A 1 86 ? -9.186 -2.284 17.218 1.00 90.88 86 THR A C 1
ATOM 686 O O . THR A 1 86 ? -9.203 -2.104 18.431 1.00 90.88 86 THR A O 1
ATOM 689 N N . THR A 1 87 ? -10.282 -2.196 16.468 1.00 90.69 87 THR A N 1
ATOM 690 C CA . THR A 1 87 ? -11.590 -1.786 16.997 1.00 90.69 87 THR A CA 1
ATOM 691 C C . THR A 1 87 ? -12.473 -2.955 17.416 1.00 90.69 87 THR A C 1
ATOM 693 O O . THR A 1 87 ? -13.396 -2.755 18.204 1.00 90.69 87 THR A O 1
ATOM 696 N N . GLY A 1 88 ? -12.217 -4.155 16.888 1.00 92.25 88 GLY A N 1
ATOM 697 C CA . GLY A 1 88 ? -13.112 -5.307 16.996 1.00 92.25 88 GLY A CA 1
ATOM 698 C C . GLY A 1 88 ? -14.435 -5.119 16.248 1.00 92.25 88 GLY A C 1
ATOM 699 O O . GLY A 1 88 ? -15.389 -5.832 16.541 1.00 92.25 88 GLY A O 1
ATOM 700 N N . LYS A 1 89 ? -14.514 -4.134 15.343 1.00 90.50 89 LYS A N 1
ATOM 701 C CA . LYS A 1 89 ? -15.737 -3.735 14.640 1.00 90.50 89 LYS A CA 1
ATOM 702 C C . LYS A 1 89 ? -15.544 -3.826 13.137 1.00 90.50 89 LYS A C 1
ATOM 704 O 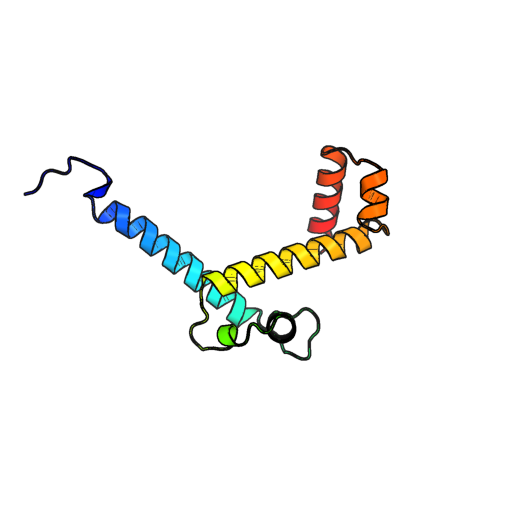O . LYS A 1 89 ? -14.511 -3.413 12.603 1.00 90.50 89 LYS A O 1
ATOM 709 N N . SER A 1 90 ? -16.590 -4.270 12.456 1.00 89.19 90 SER A N 1
ATOM 710 C CA . SER A 1 90 ? -16.711 -4.121 11.012 1.00 89.19 90 SER A CA 1
ATOM 711 C C . SER A 1 90 ? -16.837 -2.643 10.616 1.00 89.19 90 SER A C 1
ATOM 713 O O . SER A 1 90 ? -17.228 -1.779 11.409 1.00 89.19 90 SER A O 1
ATOM 715 N N . LEU A 1 91 ? -16.546 -2.342 9.347 1.00 85.06 91 LEU A N 1
ATOM 716 C CA . LEU A 1 91 ? -16.717 -0.993 8.790 1.00 85.06 91 LEU A CA 1
ATOM 717 C C . LEU A 1 91 ? -18.161 -0.491 8.906 1.00 85.06 91 LEU A C 1
ATOM 719 O O . LEU A 1 91 ? -18.373 0.694 9.156 1.00 85.06 91 LEU A O 1
ATOM 723 N N . ASP A 1 92 ? -19.145 -1.378 8.742 1.00 89.81 92 ASP A N 1
ATOM 724 C CA . ASP A 1 92 ? -20.563 -1.024 8.838 1.00 89.81 92 ASP A CA 1
ATOM 725 C C . ASP A 1 92 ? -20.933 -0.591 10.263 1.00 89.81 92 ASP A C 1
ATOM 727 O O . ASP A 1 92 ? -21.524 0.473 10.454 1.00 89.81 92 ASP A O 1
ATOM 731 N N . GLU A 1 93 ? -20.520 -1.360 11.273 1.00 92.56 93 GLU A N 1
ATOM 732 C CA . GLU A 1 93 ? -20.753 -1.035 12.685 1.00 92.56 93 GLU A CA 1
ATOM 733 C C . GLU A 1 93 ? -20.123 0.298 13.062 1.00 92.56 93 GLU A C 1
ATOM 735 O O . GLU A 1 93 ? -20.780 1.159 13.646 1.00 92.56 93 GLU A O 1
ATOM 740 N N . LEU A 1 94 ? -18.876 0.514 12.653 1.00 86.69 94 LEU A N 1
ATOM 741 C CA . LEU A 1 94 ? -18.209 1.772 12.918 1.00 86.69 94 LEU A CA 1
ATOM 742 C C . LEU A 1 94 ? -18.884 2.952 12.203 1.00 86.69 94 LEU A C 1
ATOM 744 O O . LEU A 1 94 ? -19.035 4.029 12.780 1.00 86.69 94 LEU A O 1
ATOM 748 N N . SER A 1 95 ? -19.304 2.777 10.950 1.00 88.62 95 SER A N 1
ATOM 749 C CA . SER A 1 95 ? -19.943 3.858 10.193 1.00 88.62 95 SER A CA 1
ATOM 750 C C . SER A 1 95 ? -21.196 4.387 10.902 1.00 88.62 95 SER A C 1
ATOM 752 O O . SER A 1 95 ? -21.455 5.593 10.901 1.00 88.62 95 SER A O 1
ATOM 754 N N . LYS A 1 96 ? -21.926 3.499 11.592 1.00 95.12 96 LYS A N 1
ATOM 755 C CA . LYS A 1 96 ? -23.116 3.836 12.383 1.00 95.12 96 LYS A CA 1
ATOM 756 C C . LYS A 1 96 ? -22.782 4.654 13.628 1.00 95.12 96 LYS A C 1
ATOM 758 O O . LYS A 1 96 ? -23.599 5.479 14.034 1.00 95.12 96 LYS A O 1
ATOM 763 N N . GLU A 1 97 ? -21.589 4.482 14.193 1.00 92.25 97 GLU A N 1
ATOM 764 C CA . GLU A 1 97 ? -21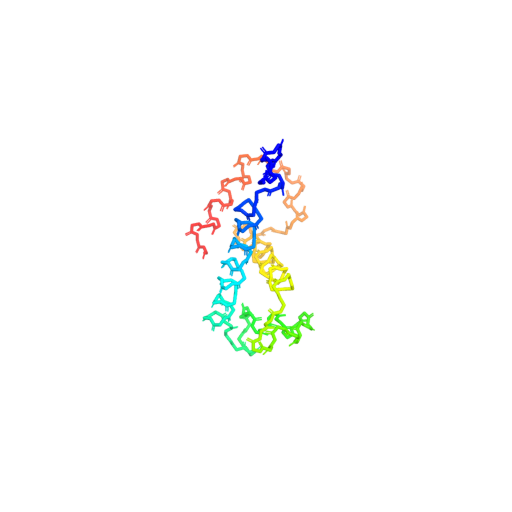.102 5.267 15.337 1.00 92.25 97 GLU A CA 1
ATOM 765 C C . GLU A 1 97 ? -20.733 6.702 14.959 1.00 92.25 97 GLU A C 1
ATOM 767 O O . GLU A 1 97 ? -20.655 7.559 15.838 1.00 92.25 97 GLU A O 1
ATOM 772 N N . LYS A 1 98 ? -20.549 6.978 13.659 1.00 91.75 98 LYS A N 1
ATOM 773 C CA . LYS A 1 98 ? -20.198 8.301 13.121 1.00 91.75 98 LYS A CA 1
ATOM 774 C C . LYS A 1 98 ? -18.986 8.913 13.847 1.00 91.75 98 LYS A C 1
ATOM 776 O O . LYS A 1 98 ? -19.095 10.017 14.391 1.00 91.75 98 LYS A O 1
ATOM 781 N N . PRO A 1 99 ? -17.834 8.214 13.873 1.00 90.69 99 PRO A N 1
ATOM 782 C CA . PRO A 1 99 ? -16.642 8.714 14.540 1.00 90.69 99 PRO A CA 1
ATOM 783 C C . PRO A 1 99 ? -16.226 10.068 13.962 1.00 90.69 99 PRO A C 1
ATOM 785 O O . PRO A 1 99 ? -16.241 10.301 12.752 1.00 90.69 99 PRO A O 1
ATOM 788 N N . THR A 1 100 ? -15.837 10.973 14.850 1.00 95.56 100 THR A N 1
ATOM 789 C CA . THR A 1 100 ? -15.298 12.279 14.471 1.00 95.56 100 THR A CA 1
ATOM 790 C C . THR A 1 100 ? -13.931 12.132 13.802 1.00 95.56 100 THR A C 1
ATOM 792 O O . THR A 1 100 ? -13.198 11.172 14.047 1.00 95.56 100 THR A O 1
ATOM 795 N N . ALA A 1 101 ? -13.531 13.129 13.008 1.00 94.25 101 ALA A N 1
ATOM 796 C CA . ALA A 1 101 ? -12.216 13.139 12.361 1.00 94.25 101 ALA A CA 1
ATOM 797 C C . ALA A 1 101 ? -11.051 12.984 13.361 1.00 94.25 101 ALA A C 1
ATOM 799 O O . ALA A 1 101 ? -10.055 12.335 13.051 1.00 94.25 101 ALA A O 1
ATOM 800 N N . ALA A 1 102 ? -11.187 13.529 14.575 1.00 96.25 102 ALA A N 1
ATOM 801 C CA . ALA A 1 102 ? -10.184 13.387 15.628 1.00 96.25 102 ALA A CA 1
ATOM 802 C C . ALA A 1 102 ? -10.057 11.937 16.124 1.00 96.25 102 ALA A C 1
ATOM 804 O O . ALA A 1 102 ? -8.944 11.456 16.310 1.00 96.25 102 ALA A O 1
ATOM 805 N N . GLN A 1 103 ? -11.179 11.229 16.285 1.00 93.25 103 GLN A N 1
ATOM 806 C CA . GLN A 1 103 ? -11.184 9.817 16.680 1.00 93.25 103 GLN A CA 1
ATOM 807 C C . GLN A 1 103 ? -10.607 8.922 15.580 1.00 93.25 103 GLN A C 1
ATOM 809 O O . GLN A 1 103 ? -9.826 8.022 15.874 1.00 93.25 103 GLN A O 1
ATOM 814 N N . LEU A 1 104 ? -10.939 9.200 14.313 1.00 91.56 104 LEU A N 1
ATOM 815 C CA . LEU A 1 104 ? -10.348 8.496 13.172 1.00 91.56 104 LEU A CA 1
ATOM 816 C C . LEU A 1 104 ? -8.826 8.686 13.123 1.00 91.56 104 LEU A C 1
ATOM 818 O O . LEU A 1 104 ? -8.090 7.729 12.896 1.00 91.56 104 LEU A O 1
ATOM 822 N N . LEU A 1 105 ? -8.350 9.912 13.361 1.00 94.12 105 LEU A N 1
ATOM 823 C CA . LEU A 1 105 ? -6.921 10.215 13.379 1.00 94.12 105 LEU A CA 1
ATOM 824 C C . LEU A 1 105 ? -6.201 9.537 14.548 1.00 94.12 105 LEU A C 1
ATOM 826 O O . LEU A 1 105 ? -5.092 9.037 14.369 1.00 94.12 105 LEU A O 1
ATOM 830 N N . ASP A 1 106 ? -6.810 9.520 15.733 1.00 94.31 106 ASP A N 1
ATOM 831 C CA . ASP A 1 106 ? -6.235 8.841 16.893 1.00 94.31 106 ASP A CA 1
ATOM 832 C C . ASP A 1 106 ? -6.112 7.335 16.648 1.00 94.31 106 ASP A C 1
ATOM 834 O O . ASP A 1 106 ? -5.046 6.754 16.838 1.00 94.31 106 ASP A O 1
ATOM 838 N N . LEU A 1 107 ? -7.152 6.719 16.090 1.00 91.25 107 LEU A N 1
ATOM 839 C CA . LEU A 1 107 ? -7.123 5.310 15.726 1.00 91.25 107 LEU A CA 1
ATOM 840 C C . LEU A 1 107 ? -6.081 4.999 14.644 1.00 91.25 107 LEU A C 1
ATOM 842 O O . LEU A 1 107 ? -5.345 4.022 14.765 1.00 91.25 107 LEU A O 1
ATOM 846 N N . ALA A 1 108 ? -5.943 5.854 13.629 1.00 90.81 108 ALA A N 1
ATOM 847 C CA . ALA A 1 108 ? -4.891 5.707 12.626 1.00 90.81 108 ALA A CA 1
ATOM 848 C C . ALA A 1 108 ? -3.486 5.759 13.256 1.00 90.81 108 ALA A C 1
ATOM 850 O O . ALA A 1 108 ? -2.609 4.980 12.880 1.00 90.81 108 ALA A O 1
ATOM 851 N N . ARG A 1 109 ? -3.270 6.631 14.253 1.00 93.62 109 ARG A N 1
ATOM 852 C CA . ARG A 1 109 ? -2.009 6.686 15.013 1.00 93.62 109 ARG A CA 1
ATOM 853 C C . ARG A 1 109 ? -1.780 5.421 15.833 1.00 93.62 109 ARG A C 1
ATOM 855 O O . ARG A 1 109 ? -0.657 4.927 15.854 1.00 93.62 109 ARG A O 1
ATOM 862 N N . GLN A 1 110 ? -2.822 4.884 16.469 1.00 92.88 110 GLN A N 1
ATOM 863 C CA . GLN A 1 110 ? -2.736 3.620 17.206 1.00 92.88 110 GLN A CA 1
ATOM 864 C C . GLN A 1 110 ? -2.359 2.456 16.280 1.00 92.88 110 GLN A C 1
ATOM 866 O O . GLN A 1 110 ? -1.467 1.678 16.607 1.00 92.88 110 GLN A O 1
ATOM 871 N N . MET A 1 111 ? -2.984 2.371 15.102 1.00 91.88 111 MET A N 1
ATOM 872 C CA . MET A 1 111 ? -2.672 1.358 14.089 1.00 91.88 111 MET A CA 1
ATOM 873 C C . MET A 1 111 ? -1.220 1.469 13.613 1.00 91.88 111 MET A C 1
ATOM 875 O O . MET A 1 111 ? -0.510 0.471 13.623 1.00 91.88 111 MET A O 1
ATOM 879 N N . HIS A 1 112 ? -0.766 2.679 13.273 1.00 88.75 112 HIS A N 1
ATOM 880 C CA . HIS A 1 112 ? 0.605 2.938 12.816 1.00 88.75 112 HIS A CA 1
ATOM 881 C C . HIS A 1 112 ? 1.673 2.674 13.891 1.00 88.75 112 HIS A C 1
ATOM 883 O O . HIS A 1 112 ? 2.819 2.386 13.571 1.00 88.75 112 HIS A O 1
ATOM 889 N N . ALA A 1 113 ? 1.332 2.805 15.176 1.00 91.62 113 ALA A N 1
ATOM 890 C CA . ALA A 1 113 ? 2.254 2.487 16.266 1.00 91.62 113 ALA A CA 1
ATOM 891 C C . ALA A 1 113 ? 2.345 0.978 16.554 1.00 91.62 113 ALA A C 1
ATOM 893 O O . ALA A 1 113 ? 3.322 0.533 17.155 1.00 91.62 113 ALA A O 1
ATOM 894 N N . LYS A 1 114 ? 1.316 0.206 16.186 1.00 92.06 114 LYS A N 1
ATOM 895 C CA . LYS A 1 114 ? 1.185 -1.213 16.535 1.00 92.06 114 LYS A CA 1
ATOM 896 C C . LYS A 1 114 ? 1.662 -2.161 15.432 1.00 92.06 114 LYS A C 1
ATOM 898 O O . LYS A 1 114 ? 2.193 -3.220 15.768 1.00 92.06 114 LYS A O 1
ATOM 903 N N . TYR A 1 115 ? 1.429 -1.816 14.167 1.00 87.50 115 TYR A N 1
ATOM 904 C CA . TYR A 1 115 ? 1.736 -2.636 12.989 1.00 87.50 115 TYR A CA 1
ATOM 905 C C . TYR A 1 115 ? 2.743 -1.926 12.089 1.00 87.50 115 TYR A C 1
ATOM 907 O O . TYR A 1 115 ? 3.614 -2.633 11.537 1.00 87.50 115 TYR A O 1
#

Secondary structure (DSSP, 8-state):
-----SGGG-HHHHHHHHHHHHHHHHHHHHHHHHH---TTSTTSHHHHHHHTT-GGGGSSS--HHHHHHHHHHHHHHHHHHHHHHHHS--HHHHHHH---HHHHHHHHHHHHHH-

InterPro domains:
  IPR046496 Domain of unknown function DUF6589 [PF20231] (3-115)